Protein AF-A0A9X1VF96-F1 (afdb_monomer_lite)

pLDDT: mean 81.31, std 16.76, range [34.53, 96.31]

Sequence (159 aa):
MKCLFALVLVATLCGGNATWQTRPARHVGVGAYYYDIKLKTQYDHDDEADNTYFVVTRAKSRMTQCSAILRTTSRKGAEQTTGEYAIEGQYLRFKERHFTPRRVVVSGRERVFPDSTVNTFSPDRTGQLHLVESWEYTGGKVERWRWVITKTTARKVPL

Foldseek 3Di:
DDDDDDDPDPPPPDPDDFDWALDWAQWDDAAPFIKGWDWDWDQDPVQQWIWIKTFIDGPPDPDTLDIDTQWIAHPVRDTAKHKIWGHDHQKIKIKMAGPDFDFDQDPNDTDTFARMKIWIWGADPVGRIDTAWMWGHHPNDIWIWGWDDDPVDTDTDTD

Secondary structure (DSSP, 8-state):
--------------------B-S--S-EEETTEEEEEEEEEEEETTTTEEEEEEEEEETT--SEEEEEEEEEEETTS-EEEEEEEEEETTEEEEEEEESS--EEEETTEEEEPPSEEEEEEEE-TTS-EEEEEEEEEETTEEEEEEEEE-SS-EEEEE-

Radius of gyration: 19.51 Å; chains: 1; bounding box: 78×36×36 Å

Structure (mmCIF, N/CA/C/O backbone):
data_AF-A0A9X1VF96-F1
#
_entry.id   AF-A0A9X1VF96-F1
#
loop_
_atom_site.group_PDB
_atom_site.id
_atom_site.type_symbol
_atom_site.label_atom_id
_atom_site.label_alt_id
_atom_site.label_comp_id
_atom_site.label_asym_id
_atom_site.label_entity_id
_atom_site.label_seq_id
_atom_site.pdbx_PDB_ins_code
_atom_site.Cartn_x
_atom_site.Cartn_y
_atom_site.Cartn_z
_atom_site.occupancy
_atom_site.B_iso_or_equiv
_atom_site.auth_seq_id
_atom_site.auth_comp_id
_atom_site.auth_asym_id
_atom_site.auth_atom_id
_atom_site.pdbx_PDB_model_num
ATOM 1 N N . MET A 1 1 ? -55.663 17.619 -3.899 1.00 37.28 1 MET A N 1
ATOM 2 C CA . MET A 1 1 ? -55.304 16.744 -5.036 1.00 37.28 1 MET A CA 1
ATOM 3 C C . MET A 1 1 ? -53.874 16.271 -4.830 1.00 37.28 1 MET A C 1
ATOM 5 O O . MET A 1 1 ? -53.017 17.092 -4.534 1.00 37.28 1 MET A O 1
ATOM 9 N N . LYS A 1 2 ? -53.664 14.951 -4.840 1.00 39.91 2 LYS A N 1
ATOM 10 C CA . LYS A 1 2 ? -52.384 14.267 -4.601 1.00 39.91 2 LYS A CA 1
ATOM 11 C C . LYS A 1 2 ? -51.714 14.007 -5.959 1.00 39.91 2 LYS A C 1
ATOM 13 O O . LYS A 1 2 ? -52.319 13.312 -6.762 1.00 39.91 2 LYS A O 1
ATOM 18 N N . CYS A 1 3 ? -50.496 14.497 -6.176 1.00 38.50 3 CYS A N 1
ATOM 19 C CA . CYS A 1 3 ? -49.593 14.050 -7.249 1.00 38.50 3 CYS A CA 1
ATOM 20 C C . CYS A 1 3 ? -48.199 13.919 -6.620 1.00 38.50 3 CYS A C 1
ATOM 22 O O . CYS A 1 3 ? -47.551 14.920 -6.342 1.00 38.50 3 CYS A O 1
ATOM 24 N N . LEU A 1 4 ? -47.927 12.789 -5.968 1.00 40.94 4 LEU A N 1
ATOM 25 C CA . LEU A 1 4 ? -47.142 11.656 -6.475 1.00 40.94 4 LEU A CA 1
ATOM 26 C C . LEU A 1 4 ? -45.736 12.027 -6.977 1.00 40.94 4 LEU A C 1
ATOM 28 O O . LEU A 1 4 ? -45.547 12.615 -8.035 1.00 40.94 4 LEU A O 1
ATOM 32 N N . PHE A 1 5 ? -44.775 11.599 -6.160 1.00 44.81 5 PHE A N 1
ATOM 33 C CA . PHE A 1 5 ? -43.348 11.493 -6.407 1.00 44.81 5 PHE A CA 1
ATOM 34 C C . PHE A 1 5 ? -43.047 10.605 -7.620 1.00 44.81 5 PHE A C 1
ATOM 36 O O . PHE A 1 5 ? -43.624 9.528 -7.753 1.00 44.81 5 PHE A O 1
ATOM 43 N N . ALA A 1 6 ? -42.045 10.986 -8.407 1.00 36.31 6 ALA A N 1
ATOM 44 C CA . ALA A 1 6 ? -41.275 10.047 -9.216 1.00 36.31 6 ALA A CA 1
ATOM 45 C C . ALA A 1 6 ? -39.807 10.488 -9.212 1.00 36.31 6 ALA A C 1
ATOM 47 O O . ALA A 1 6 ? -39.319 11.162 -10.116 1.00 36.31 6 ALA A O 1
ATOM 48 N N . LEU A 1 7 ? -39.117 10.140 -8.125 1.00 39.38 7 LEU A N 1
ATOM 49 C CA . LEU A 1 7 ? -37.665 10.198 -8.036 1.00 39.38 7 LEU A CA 1
ATOM 50 C C . LEU A 1 7 ? -37.147 8.982 -8.812 1.00 39.38 7 LEU A C 1
ATOM 52 O O . LEU A 1 7 ? -37.314 7.846 -8.371 1.00 39.38 7 LEU A O 1
ATOM 56 N N . VAL A 1 8 ? -36.596 9.210 -10.003 1.00 38.69 8 VAL A N 1
ATOM 57 C CA . VAL A 1 8 ? -35.971 8.150 -10.800 1.00 38.69 8 VAL A CA 1
ATOM 58 C C . VAL A 1 8 ? -34.677 7.749 -10.098 1.00 38.69 8 VAL A C 1
ATOM 60 O O . VAL A 1 8 ? -33.641 8.396 -10.228 1.00 38.69 8 VAL A O 1
ATOM 63 N N . LEU A 1 9 ? -34.770 6.692 -9.296 1.00 38.88 9 LEU A N 1
ATOM 64 C CA . LEU A 1 9 ? -33.639 6.019 -8.682 1.00 38.88 9 LEU A CA 1
ATOM 65 C C . LEU A 1 9 ? -33.011 5.121 -9.755 1.00 38.88 9 LEU A C 1
ATOM 67 O O . LEU A 1 9 ? -33.506 4.031 -10.039 1.00 38.88 9 LEU A O 1
ATOM 71 N N . VAL A 1 10 ? -31.944 5.596 -10.397 1.00 43.81 10 VAL A N 1
ATOM 72 C CA . VAL A 1 10 ? -31.120 4.750 -11.267 1.00 43.81 10 VAL A CA 1
ATOM 73 C C . VAL A 1 10 ? -30.336 3.801 -10.363 1.00 43.81 10 VAL A C 1
ATOM 75 O O . VAL A 1 10 ? -29.301 4.156 -9.807 1.00 43.81 10 VAL A O 1
ATOM 78 N N . ALA A 1 11 ? -30.870 2.596 -10.177 1.00 43.53 11 ALA A N 1
ATOM 79 C CA . ALA A 1 11 ? -30.162 1.488 -9.558 1.00 43.53 11 ALA A CA 1
ATOM 80 C C . ALA A 1 11 ? -29.186 0.893 -10.581 1.00 43.53 11 ALA A C 1
ATOM 82 O O . ALA A 1 11 ? -29.529 -0.005 -11.350 1.00 43.53 11 ALA A O 1
ATOM 83 N N . THR A 1 12 ? -27.956 1.404 -10.609 1.00 40.62 12 THR A N 1
ATOM 84 C CA . THR A 1 12 ? -26.843 0.742 -11.292 1.00 40.62 12 THR A CA 1
ATOM 85 C C . THR A 1 12 ? -26.389 -0.456 -10.461 1.00 40.62 12 THR A C 1
ATOM 87 O O . THR A 1 12 ? -25.600 -0.346 -9.526 1.00 40.62 12 THR A O 1
ATOM 90 N N . LEU A 1 13 ? -26.910 -1.627 -10.828 1.00 46.44 13 LEU A N 1
ATOM 91 C CA . LEU A 1 13 ? -26.326 -2.930 -10.532 1.00 46.44 13 LEU A CA 1
ATOM 92 C C . LEU A 1 13 ? -24.974 -3.044 -11.251 1.00 46.44 13 LEU A C 1
ATOM 94 O O . LEU A 1 13 ? -24.920 -3.422 -12.415 1.00 46.44 13 LEU A O 1
ATOM 98 N N . CYS A 1 14 ? -23.887 -2.736 -10.548 1.00 34.53 14 CYS A N 1
ATOM 99 C CA . CYS A 1 14 ? -22.539 -3.175 -10.902 1.00 34.53 14 CYS A CA 1
ATOM 100 C C . CYS A 1 14 ? -21.847 -3.639 -9.619 1.00 34.53 14 CYS A C 1
ATOM 102 O O . CYS A 1 14 ? -21.933 -2.965 -8.594 1.00 34.53 14 CYS A O 1
ATOM 104 N N . GLY A 1 15 ? -21.220 -4.819 -9.683 1.00 37.19 15 GLY A N 1
ATOM 105 C CA . GLY A 1 15 ? -20.573 -5.503 -8.563 1.00 37.19 15 GLY A CA 1
ATOM 106 C C . GLY A 1 15 ? -19.631 -4.607 -7.763 1.00 37.19 15 GLY A C 1
ATOM 107 O O . GLY A 1 15 ? -19.168 -3.589 -8.270 1.00 37.19 15 GLY A O 1
ATOM 108 N N . GLY A 1 16 ? -19.388 -4.984 -6.504 1.00 47.78 16 GLY A N 1
ATOM 109 C CA . GLY A 1 16 ? -18.611 -4.221 -5.525 1.00 47.78 16 GLY A CA 1
ATOM 110 C C . GLY A 1 16 ? -17.266 -3.738 -6.068 1.00 47.78 16 GLY A C 1
ATOM 111 O O . GLY A 1 16 ? -16.247 -4.403 -5.929 1.00 47.78 16 GLY A O 1
ATOM 112 N N . ASN A 1 17 ? -17.269 -2.564 -6.689 1.00 54.44 17 ASN A N 1
ATOM 113 C CA . ASN A 1 17 ? -16.078 -1.912 -7.185 1.00 54.44 17 ASN A CA 1
ATOM 114 C C . ASN A 1 17 ? -15.571 -1.052 -6.042 1.00 54.44 17 ASN A C 1
ATOM 116 O O . ASN A 1 17 ? -16.105 0.021 -5.770 1.00 54.44 17 ASN A O 1
ATOM 120 N N . ALA A 1 18 ? -14.558 -1.556 -5.346 1.00 65.31 18 ALA A N 1
ATOM 121 C CA . ALA A 1 18 ? -13.794 -0.751 -4.415 1.00 65.31 18 ALA A CA 1
ATOM 122 C C . ALA A 1 18 ? -13.347 0.535 -5.139 1.00 65.31 18 ALA A C 1
ATOM 124 O O . ALA A 1 18 ? -12.627 0.478 -6.140 1.00 65.31 18 ALA A O 1
ATOM 125 N N . THR A 1 19 ? -13.820 1.694 -4.677 1.00 86.38 19 THR A N 1
ATOM 126 C CA . THR A 1 19 ? -13.444 2.983 -5.265 1.00 86.38 19 THR A CA 1
ATOM 127 C C . THR A 1 19 ? -12.022 3.313 -4.833 1.00 86.38 19 THR A C 1
ATOM 129 O O . THR A 1 19 ? -11.792 3.700 -3.685 1.00 86.38 19 THR A O 1
ATOM 132 N N . TRP A 1 20 ? -11.071 3.136 -5.749 1.00 90.69 20 TRP A N 1
ATOM 133 C CA . TRP A 1 20 ? -9.662 3.448 -5.529 1.00 90.69 20 TRP A CA 1
ATOM 134 C C . TRP A 1 20 ? -9.432 4.958 -5.434 1.00 90.69 20 TRP A C 1
ATOM 136 O O . TRP A 1 20 ? -10.028 5.750 -6.163 1.00 90.69 20 TRP A O 1
ATOM 146 N N . GLN A 1 21 ? -8.563 5.352 -4.510 1.00 91.94 21 GLN A N 1
ATOM 147 C CA . GLN A 1 21 ? -8.257 6.734 -4.180 1.00 91.94 21 GLN A CA 1
ATOM 148 C C . GLN A 1 21 ? -6.745 6.956 -4.178 1.00 91.94 21 GLN A C 1
ATOM 150 O O . GLN A 1 21 ? -5.982 6.177 -3.609 1.00 91.94 21 GLN A O 1
ATOM 155 N N . THR A 1 22 ? -6.318 8.069 -4.770 1.00 90.56 22 THR A N 1
ATOM 156 C CA . THR A 1 22 ? -4.915 8.525 -4.804 1.00 90.56 22 THR A CA 1
ATOM 157 C C . THR A 1 22 ? -4.643 9.683 -3.843 1.00 90.56 22 THR A C 1
ATOM 159 O O . THR A 1 22 ? -3.499 10.088 -3.646 1.00 90.56 22 THR A O 1
ATOM 162 N N . ARG A 1 23 ? -5.692 10.255 -3.239 1.00 90.06 23 ARG A N 1
ATOM 163 C CA . ARG A 1 23 ? -5.606 11.428 -2.360 1.00 90.06 23 ARG A CA 1
ATOM 164 C C . ARG A 1 23 ? -5.707 11.023 -0.888 1.00 90.06 23 ARG A C 1
ATOM 166 O O . ARG A 1 23 ? -6.490 10.132 -0.563 1.00 90.06 23 ARG A O 1
ATOM 173 N N . PRO A 1 24 ? -4.972 11.693 0.017 1.00 88.50 24 PRO A N 1
ATOM 174 C CA . PRO A 1 24 ? -5.068 11.413 1.443 1.00 88.50 24 PRO A CA 1
ATOM 175 C C . PRO A 1 24 ? -6.473 11.729 1.958 1.00 88.50 24 PRO A C 1
ATOM 177 O O . PRO A 1 24 ? -7.061 12.749 1.594 1.00 88.50 24 PRO A O 1
ATOM 180 N N . ALA A 1 25 ? -6.977 10.890 2.857 1.00 86.25 25 ALA A N 1
ATOM 181 C CA . ALA A 1 25 ? -8.214 11.136 3.579 1.00 86.25 25 ALA A CA 1
ATOM 182 C C . ALA A 1 25 ? -7.907 11.415 5.047 1.00 86.25 25 ALA A C 1
ATOM 184 O O . ALA A 1 25 ? -7.234 10.642 5.728 1.00 86.25 25 ALA A O 1
ATOM 185 N N . ARG A 1 26 ? -8.439 12.529 5.560 1.00 81.81 26 ARG A N 1
ATOM 186 C CA . ARG A 1 26 ? -8.204 12.929 6.952 1.00 81.81 26 ARG A CA 1
ATOM 187 C C . ARG A 1 26 ? -8.831 11.979 7.962 1.00 81.81 26 ARG A C 1
ATOM 189 O O . ARG A 1 26 ? -8.348 11.961 9.081 1.00 81.81 26 ARG A O 1
ATOM 196 N N . HIS A 1 27 ? -9.878 11.250 7.583 1.00 91.50 27 HIS A N 1
ATOM 197 C CA . HIS A 1 27 ? -10.562 10.316 8.462 1.00 91.50 27 HIS A CA 1
ATOM 198 C C . HIS A 1 27 ? -11.309 9.263 7.646 1.00 91.50 27 HIS A C 1
ATOM 200 O O . HIS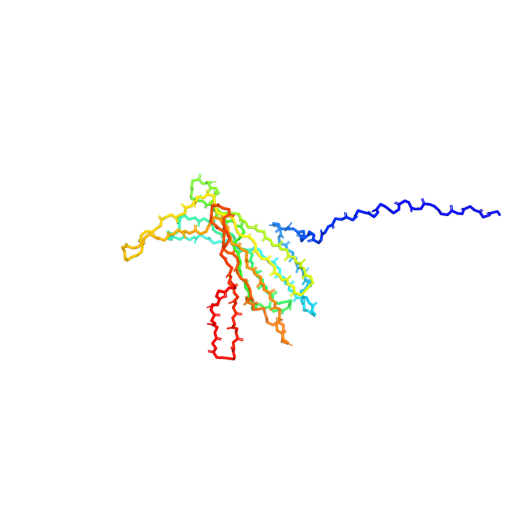 A 1 27 ? -12.080 9.615 6.752 1.00 91.50 27 HIS A O 1
ATOM 206 N N . VAL A 1 28 ? -11.087 7.988 7.947 1.00 92.50 28 VAL A N 1
ATOM 207 C CA . VAL A 1 28 ? -11.710 6.861 7.256 1.00 92.50 28 VAL A CA 1
ATOM 208 C C . VAL A 1 28 ? -12.113 5.763 8.234 1.00 92.50 28 VAL A C 1
ATOM 210 O O . VAL A 1 28 ? -11.384 5.477 9.184 1.00 92.50 28 VAL A O 1
ATOM 213 N N . GLY A 1 29 ? -13.272 5.148 8.004 1.00 94.81 29 GLY A N 1
ATOM 214 C CA . GLY A 1 29 ? -13.738 3.995 8.773 1.00 94.81 29 GLY A CA 1
ATOM 215 C C . GLY A 1 29 ? -13.289 2.688 8.125 1.00 94.81 29 GLY A C 1
ATOM 216 O O . GLY A 1 29 ? -13.509 2.499 6.934 1.00 94.81 29 GLY A O 1
ATOM 217 N N . VAL A 1 30 ? -12.681 1.792 8.900 1.00 94.69 30 VAL A N 1
ATOM 218 C CA . VAL A 1 30 ? -12.338 0.424 8.486 1.00 94.69 30 VAL A CA 1
ATOM 219 C C . VAL A 1 30 ? -12.859 -0.519 9.566 1.00 94.69 30 VAL A C 1
ATOM 221 O O . VAL A 1 30 ? -12.356 -0.547 10.693 1.00 94.69 30 VAL A O 1
ATOM 224 N N . GLY A 1 31 ? -13.918 -1.260 9.246 1.00 92.56 31 GLY A N 1
ATOM 225 C CA . GLY A 1 31 ? -14.670 -2.035 10.231 1.00 92.56 31 GLY A CA 1
ATOM 226 C C . GLY A 1 31 ? -15.247 -1.128 11.323 1.00 92.56 31 GLY A C 1
ATOM 227 O O . GLY A 1 31 ? -15.898 -0.130 11.030 1.00 92.56 31 GLY A O 1
ATOM 228 N N . ALA A 1 32 ? -14.992 -1.465 12.588 1.00 93.56 32 ALA A N 1
ATOM 229 C CA . ALA A 1 32 ? -15.454 -0.691 13.745 1.00 93.56 32 ALA A CA 1
ATOM 230 C C . ALA A 1 32 ? -14.498 0.447 14.167 1.00 93.56 32 ALA A C 1
ATOM 232 O O . ALA A 1 32 ? -14.745 1.116 15.172 1.00 93.56 32 ALA A O 1
ATOM 233 N N . TYR A 1 33 ? -13.390 0.654 13.448 1.00 94.81 33 TYR A N 1
ATOM 234 C CA . TYR A 1 33 ? -12.329 1.579 13.846 1.00 94.81 33 TYR A CA 1
ATOM 235 C C . TYR A 1 33 ? -12.135 2.688 12.823 1.00 94.81 33 TYR A C 1
ATOM 237 O O . TYR A 1 33 ? -12.475 2.552 11.650 1.00 94.81 33 TYR A O 1
ATOM 245 N N . TYR A 1 34 ? -11.535 3.783 13.283 1.00 95.00 34 TYR A N 1
ATOM 246 C CA . TYR A 1 34 ? -11.238 4.936 12.451 1.00 95.00 34 TYR A CA 1
ATOM 247 C C . TYR A 1 34 ? -9.738 5.203 12.363 1.00 95.00 34 TYR A C 1
ATOM 249 O O . TYR A 1 34 ? -9.003 5.084 13.352 1.00 95.00 34 TYR A O 1
ATOM 257 N N . TYR A 1 35 ? -9.309 5.616 11.176 1.00 95.62 35 TYR A N 1
ATOM 258 C CA . TYR A 1 35 ? -7.922 5.881 10.821 1.00 95.62 35 TYR A CA 1
ATOM 259 C C . TYR A 1 35 ? -7.803 7.202 10.069 1.00 95.62 35 TYR A C 1
ATOM 261 O O . TYR A 1 35 ? -8.757 7.661 9.447 1.00 95.62 35 TYR A O 1
ATOM 269 N N . ASP A 1 36 ? -6.609 7.776 10.084 1.00 94.62 36 ASP A N 1
ATOM 270 C CA . ASP A 1 36 ? -6.248 8.925 9.265 1.00 94.62 36 ASP A CA 1
ATOM 271 C C . ASP A 1 36 ? -5.201 8.461 8.244 1.00 94.62 36 ASP A C 1
ATOM 273 O O . ASP A 1 36 ? -4.229 7.793 8.612 1.00 94.62 36 ASP A O 1
ATOM 277 N N . ILE A 1 37 ? -5.382 8.823 6.972 1.00 94.81 37 ILE A N 1
ATOM 278 C CA . ILE A 1 37 ? -4.448 8.516 5.885 1.00 94.81 37 ILE A CA 1
ATOM 279 C C . ILE A 1 37 ? -3.794 9.819 5.439 1.00 94.81 37 ILE A C 1
ATOM 281 O O . ILE A 1 37 ? -4.440 10.719 4.900 1.00 94.81 37 ILE A O 1
ATOM 285 N N . LYS A 1 38 ? -2.487 9.927 5.659 1.00 94.19 38 LYS A N 1
ATOM 286 C CA . LYS A 1 38 ? -1.690 11.113 5.323 1.00 94.19 38 LYS A CA 1
ATOM 287 C C . LYS A 1 38 ? -0.654 10.764 4.269 1.00 94.19 38 LYS A C 1
ATOM 289 O O . LYS A 1 38 ? -0.311 9.599 4.103 1.00 94.19 38 LYS A O 1
ATOM 294 N N . LEU A 1 39 ? -0.148 11.779 3.577 1.00 94.50 39 LEU A N 1
ATOM 295 C CA . LEU A 1 39 ? 0.997 11.606 2.691 1.00 94.50 39 LEU A CA 1
ATOM 296 C C . LEU A 1 39 ? 2.283 11.967 3.423 1.00 94.50 39 LEU A C 1
ATOM 298 O O . LEU A 1 39 ? 2.328 12.964 4.146 1.00 94.50 39 LEU A O 1
ATOM 302 N N . LYS A 1 40 ? 3.328 11.177 3.196 1.00 94.38 40 LYS A N 1
ATOM 303 C CA . LYS A 1 40 ? 4.699 11.504 3.586 1.00 94.38 40 LYS A CA 1
ATOM 304 C C . LYS A 1 40 ? 5.602 11.303 2.378 1.00 94.38 40 LYS A C 1
ATOM 306 O O . LYS A 1 40 ? 5.615 10.210 1.826 1.00 94.38 40 LYS A O 1
ATOM 311 N N . THR A 1 41 ? 6.355 12.330 2.001 1.00 93.56 41 THR A N 1
ATOM 312 C CA . THR A 1 41 ? 7.394 12.221 0.969 1.00 93.56 41 THR A CA 1
ATOM 313 C C . THR A 1 41 ? 8.759 12.200 1.636 1.00 93.56 41 THR A C 1
ATOM 315 O O . THR A 1 41 ? 9.007 12.985 2.552 1.00 93.56 41 THR A O 1
ATOM 318 N N . GLN A 1 42 ? 9.625 11.296 1.199 1.00 93.69 42 GLN A N 1
ATOM 319 C CA . GLN A 1 42 ? 11.023 11.238 1.607 1.00 93.69 42 GLN A CA 1
ATOM 320 C C . GLN A 1 42 ? 11.885 10.849 0.409 1.00 93.69 42 GLN A C 1
ATOM 322 O O . GLN A 1 42 ? 11.470 10.039 -0.419 1.00 93.69 42 GLN A O 1
ATOM 327 N N . TYR A 1 43 ? 13.073 11.436 0.347 1.00 90.00 43 TYR A N 1
ATOM 328 C CA . TYR A 1 43 ? 14.093 11.050 -0.611 1.00 90.00 43 TYR A CA 1
ATOM 329 C C . TYR A 1 43 ? 14.788 9.778 -0.116 1.00 90.00 43 TYR A C 1
ATOM 331 O O . TYR A 1 43 ? 15.229 9.730 1.036 1.00 90.00 43 TYR A O 1
ATOM 339 N N . ASP A 1 44 ? 14.862 8.764 -0.972 1.00 85.94 44 ASP A N 1
ATOM 340 C CA . ASP A 1 44 ? 15.603 7.535 -0.717 1.00 85.94 44 ASP A CA 1
ATOM 341 C C . ASP A 1 44 ? 16.904 7.547 -1.526 1.00 85.94 44 ASP A C 1
ATOM 343 O O . ASP A 1 44 ? 16.898 7.700 -2.752 1.00 85.94 44 ASP A O 1
ATOM 347 N N . HIS A 1 45 ? 18.032 7.441 -0.821 1.00 81.31 45 HIS A N 1
ATOM 348 C CA . HIS A 1 45 ? 19.350 7.461 -1.443 1.00 81.31 45 HIS A CA 1
ATOM 349 C C . HIS A 1 45 ? 19.612 6.199 -2.262 1.00 81.31 45 HIS A C 1
ATOM 351 O O . HIS A 1 45 ? 20.244 6.313 -3.309 1.00 81.31 45 HIS A O 1
ATOM 357 N N . ASP A 1 46 ? 19.101 5.047 -1.826 1.00 78.19 46 ASP A N 1
ATOM 358 C CA . ASP A 1 46 ? 19.387 3.760 -2.463 1.00 78.19 46 ASP A CA 1
ATOM 359 C C . ASP A 1 46 ? 18.623 3.610 -3.786 1.00 78.19 46 ASP A C 1
ATOM 361 O O . ASP A 1 46 ? 19.142 3.054 -4.754 1.00 78.19 46 ASP A O 1
ATOM 365 N N . ASP A 1 47 ? 17.407 4.158 -3.857 1.00 70.56 47 ASP A N 1
ATOM 366 C CA . ASP A 1 47 ? 16.591 4.178 -5.079 1.00 70.56 47 ASP A CA 1
ATOM 367 C C . ASP A 1 47 ? 16.836 5.418 -5.963 1.00 70.56 47 ASP A C 1
ATOM 369 O O . ASP A 1 47 ? 16.293 5.502 -7.068 1.00 70.56 47 ASP A O 1
ATOM 373 N N . GLU A 1 48 ? 17.625 6.390 -5.489 1.00 86.44 48 GLU A N 1
ATOM 374 C CA . GLU A 1 48 ? 17.780 7.720 -6.095 1.00 86.44 48 GLU A CA 1
ATOM 375 C C . GLU A 1 48 ? 16.436 8.348 -6.517 1.00 86.44 48 GLU A C 1
ATOM 377 O O . GLU A 1 48 ? 16.258 8.864 -7.632 1.00 86.44 48 GLU A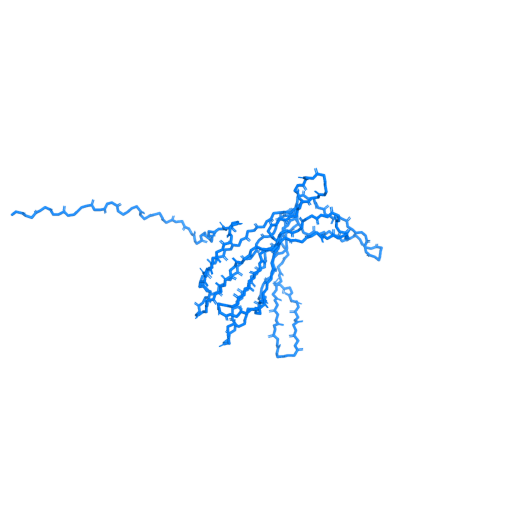 O 1
ATOM 382 N N . ALA A 1 49 ? 15.457 8.286 -5.617 1.00 90.06 49 ALA A N 1
ATOM 383 C CA . ALA A 1 49 ? 14.083 8.645 -5.927 1.00 90.06 49 ALA A CA 1
ATOM 384 C C . ALA A 1 49 ? 13.374 9.319 -4.752 1.00 90.06 49 ALA A C 1
ATOM 386 O O . ALA A 1 49 ? 13.635 9.044 -3.581 1.00 90.06 49 ALA A O 1
ATOM 387 N N . ASP A 1 50 ? 12.423 10.185 -5.087 1.00 92.69 50 ASP A N 1
ATOM 388 C CA . ASP A 1 50 ? 11.453 10.710 -4.140 1.00 92.69 50 ASP A CA 1
ATOM 389 C C . ASP A 1 50 ? 10.295 9.723 -4.010 1.00 92.69 50 ASP A C 1
ATOM 391 O O . ASP A 1 50 ? 9.544 9.475 -4.960 1.00 92.69 50 ASP A O 1
ATOM 395 N N . ASN A 1 51 ? 10.131 9.181 -2.808 1.00 93.06 51 ASN A N 1
ATOM 396 C CA . ASN A 1 51 ? 9.071 8.248 -2.471 1.00 93.06 51 ASN A CA 1
ATOM 397 C C . ASN A 1 51 ? 7.992 8.954 -1.644 1.00 93.06 51 ASN A C 1
ATOM 399 O O . ASN A 1 51 ? 8.230 9.406 -0.522 1.00 93.06 51 ASN A O 1
ATOM 403 N N . THR A 1 52 ? 6.781 9.034 -2.188 1.00 93.88 52 THR A N 1
ATOM 404 C CA . THR A 1 52 ? 5.571 9.450 -1.480 1.00 93.88 52 THR A CA 1
ATOM 405 C C . THR A 1 52 ? 4.800 8.219 -1.018 1.00 93.88 52 THR A C 1
ATOM 407 O O . THR A 1 52 ? 4.411 7.377 -1.824 1.00 93.88 52 THR A O 1
ATOM 410 N N . TYR A 1 53 ? 4.509 8.155 0.276 1.00 94.88 53 TYR A N 1
ATOM 411 C CA . TYR A 1 53 ? 3.783 7.067 0.919 1.00 94.88 53 TYR A CA 1
ATOM 412 C C . TYR A 1 53 ? 2.432 7.539 1.443 1.00 94.88 53 TYR A C 1
ATOM 414 O O . TYR A 1 53 ? 2.319 8.641 1.989 1.00 94.88 53 TYR A O 1
ATOM 422 N N . PHE A 1 54 ? 1.441 6.656 1.383 1.00 95.75 54 PHE A N 1
ATOM 423 C CA . PHE A 1 54 ? 0.334 6.670 2.325 1.00 95.75 54 PHE A CA 1
ATOM 424 C C . PHE A 1 54 ? 0.844 6.222 3.692 1.00 95.75 54 PHE A C 1
ATOM 426 O O . PHE A 1 54 ? 1.421 5.147 3.826 1.00 95.75 54 PHE A O 1
ATOM 433 N N . VAL A 1 55 ? 0.610 7.035 4.717 1.00 95.25 55 VAL A N 1
ATOM 434 C CA . VAL A 1 55 ? 0.888 6.710 6.116 1.00 95.25 55 VAL A CA 1
ATOM 435 C C . VAL A 1 55 ? -0.438 6.643 6.850 1.00 95.25 55 VAL A C 1
ATOM 437 O O . VAL A 1 55 ? -1.163 7.639 6.922 1.00 95.25 55 VAL A O 1
ATOM 440 N N . VAL A 1 56 ? -0.745 5.468 7.393 1.00 95.62 56 VAL A N 1
ATOM 441 C CA . VAL A 1 56 ? -1.990 5.215 8.115 1.00 95.62 56 VAL A CA 1
ATOM 442 C C . VAL A 1 56 ? -1.721 5.274 9.604 1.00 95.62 56 VAL A C 1
ATOM 444 O O . VAL A 1 56 ? -0.918 4.506 10.133 1.00 95.62 56 VAL A O 1
ATOM 447 N N . THR A 1 57 ? -2.426 6.151 10.302 1.00 95.19 57 THR A N 1
ATOM 448 C CA . THR A 1 57 ? -2.419 6.216 11.766 1.00 95.19 57 THR A CA 1
ATOM 449 C C . THR A 1 57 ? -3.812 5.923 12.283 1.00 95.19 57 THR A C 1
ATOM 451 O O . THR A 1 57 ? -4.797 6.325 11.669 1.00 95.19 57 THR A O 1
ATOM 454 N N . ARG A 1 58 ? -3.934 5.261 13.434 1.00 91.38 58 ARG A N 1
ATOM 455 C CA . ARG A 1 58 ? -5.233 5.194 14.115 1.00 91.38 58 ARG A CA 1
ATOM 456 C C . ARG A 1 58 ? -5.676 6.614 14.475 1.00 91.38 58 ARG A C 1
ATOM 458 O O . ARG A 1 58 ? -4.842 7.412 14.903 1.00 91.38 58 ARG A O 1
ATOM 465 N N . ALA A 1 59 ? -6.959 6.930 14.317 1.00 84.19 59 ALA A N 1
ATOM 466 C CA . ALA A 1 59 ? -7.470 8.263 14.620 1.00 84.19 59 ALA A CA 1
ATOM 467 C C . ALA A 1 59 ? -7.102 8.669 16.056 1.00 84.19 59 ALA A C 1
ATOM 469 O O . ALA A 1 59 ? -7.234 7.873 16.989 1.00 84.19 59 ALA A O 1
ATOM 470 N N . LYS A 1 60 ? -6.627 9.910 16.225 1.00 78.94 60 LYS A N 1
ATOM 471 C CA . LYS A 1 60 ? -6.130 10.465 17.504 1.00 78.94 60 LYS A CA 1
ATOM 472 C C . LYS A 1 60 ? -4.872 9.782 18.073 1.00 78.94 60 LYS A C 1
ATOM 474 O O . LYS A 1 60 ? -4.424 10.154 19.152 1.00 78.94 60 LYS A O 1
ATOM 479 N N . SER A 1 61 ? -4.270 8.838 17.353 1.00 84.25 61 SER A N 1
ATOM 480 C CA . SER A 1 61 ? -2.957 8.271 17.664 1.00 84.25 61 SER A CA 1
ATOM 481 C C . SER A 1 61 ? -1.899 8.837 16.720 1.00 84.25 61 SER A C 1
ATOM 483 O O . SER A 1 61 ? -2.170 9.142 15.561 1.00 84.25 61 SER A O 1
ATOM 485 N N . ARG A 1 62 ? -0.664 8.960 17.211 1.00 82.62 62 ARG A N 1
ATOM 486 C CA . ARG A 1 62 ? 0.506 9.280 16.374 1.00 82.62 62 ARG A CA 1
ATOM 487 C C . ARG A 1 62 ? 1.228 8.030 15.869 1.00 82.62 62 ARG A C 1
ATOM 489 O O . ARG A 1 62 ? 2.182 8.149 15.111 1.00 82.62 62 ARG A O 1
ATOM 496 N N . MET A 1 63 ? 0.791 6.844 16.291 1.00 87.56 63 MET A N 1
ATOM 497 C CA . MET A 1 63 ? 1.440 5.586 15.943 1.00 87.56 63 MET A CA 1
ATOM 498 C C . MET A 1 63 ? 1.005 5.117 14.554 1.00 87.56 63 MET A C 1
ATOM 500 O O . MET A 1 63 ? -0.171 4.797 14.333 1.00 87.56 63 MET A O 1
ATOM 504 N N . THR A 1 64 ? 1.971 5.045 13.639 1.00 90.75 64 THR A N 1
ATOM 505 C CA . THR A 1 64 ? 1.797 4.440 12.316 1.00 90.75 64 THR A CA 1
ATOM 506 C C . THR A 1 64 ? 1.372 2.983 12.462 1.00 90.75 64 THR A C 1
ATOM 508 O O . THR A 1 64 ? 1.981 2.224 13.208 1.00 90.75 64 THR A O 1
ATOM 511 N N . GLN A 1 65 ? 0.302 2.611 11.767 1.00 91.56 65 GLN A N 1
ATOM 512 C CA . GLN A 1 65 ? -0.241 1.254 11.725 1.00 91.56 65 GLN A CA 1
ATOM 513 C C . GLN A 1 65 ? 0.304 0.4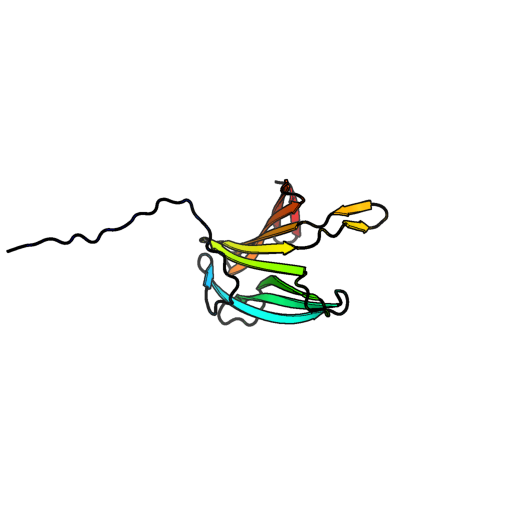90 10.520 1.00 91.56 65 GLN A C 1
ATOM 515 O O . GLN A 1 65 ? 0.704 -0.661 10.634 1.00 91.56 65 GLN A O 1
ATOM 520 N N . CYS A 1 66 ? 0.324 1.148 9.364 1.00 92.56 66 CYS A N 1
ATOM 521 C CA . CYS A 1 66 ? 0.911 0.644 8.132 1.00 92.56 66 CYS A CA 1
ATOM 522 C C . CYS A 1 66 ? 1.231 1.815 7.195 1.00 92.56 66 CYS A C 1
ATOM 524 O O . CYS A 1 66 ? 0.824 2.961 7.429 1.00 92.56 66 CYS A O 1
ATOM 526 N N . SER A 1 67 ? 1.962 1.512 6.131 1.00 92.19 67 SER A N 1
ATOM 527 C CA . SER A 1 67 ? 2.222 2.430 5.032 1.00 92.19 67 SER A CA 1
ATOM 528 C C . SER A 1 67 ? 2.277 1.672 3.716 1.00 92.19 67 SER A C 1
ATOM 530 O O . SER A 1 67 ? 2.611 0.489 3.702 1.00 92.19 67 SER A O 1
ATOM 532 N N . ALA A 1 68 ? 1.988 2.372 2.628 1.00 92.06 68 ALA A N 1
ATOM 533 C CA . ALA A 1 68 ? 2.090 1.857 1.268 1.00 92.06 68 ALA A CA 1
ATOM 534 C C . ALA A 1 68 ? 2.585 2.964 0.341 1.00 92.06 68 ALA A C 1
ATOM 536 O O . ALA A 1 68 ? 2.383 4.148 0.628 1.00 92.06 68 ALA A O 1
ATOM 537 N N . ILE A 1 69 ? 3.235 2.601 -0.757 1.00 92.56 69 ILE A N 1
ATOM 538 C CA . ILE A 1 69 ? 3.733 3.572 -1.730 1.00 92.56 69 ILE A CA 1
ATOM 539 C C . ILE A 1 69 ? 2.539 4.161 -2.488 1.00 92.56 69 ILE A C 1
ATOM 541 O O . ILE A 1 69 ? 1.707 3.437 -3.022 1.00 92.56 69 ILE A O 1
ATOM 545 N N . LEU A 1 70 ? 2.452 5.491 -2.537 1.00 92.94 70 LEU A N 1
ATOM 546 C CA . LEU A 1 70 ? 1.585 6.217 -3.471 1.00 92.94 70 LEU A CA 1
ATOM 547 C C . LEU A 1 70 ? 2.342 6.510 -4.761 1.00 92.94 70 LEU A C 1
ATOM 549 O O . LEU A 1 70 ? 1.791 6.395 -5.849 1.00 92.94 70 LEU A O 1
ATOM 553 N N . ARG A 1 71 ? 3.591 6.960 -4.659 1.00 93.69 71 ARG A N 1
ATOM 554 C CA . ARG A 1 71 ? 4.348 7.353 -5.840 1.00 93.69 71 ARG A CA 1
ATOM 555 C C . ARG A 1 71 ? 5.838 7.262 -5.596 1.00 93.69 71 ARG A C 1
ATOM 557 O O . ARG A 1 71 ? 6.305 7.704 -4.554 1.00 93.69 71 ARG A O 1
ATOM 564 N N . THR A 1 72 ? 6.561 6.788 -6.598 1.00 90.38 72 THR A N 1
ATOM 565 C CA . THR A 1 72 ? 8.019 6.901 -6.670 1.00 90.38 72 THR A CA 1
ATOM 566 C C . THR A 1 72 ? 8.373 7.707 -7.907 1.00 90.38 72 THR A C 1
ATOM 568 O O . THR A 1 72 ? 7.955 7.350 -9.009 1.00 90.38 72 THR A O 1
ATOM 571 N N . THR A 1 73 ? 9.142 8.778 -7.743 1.00 90.69 73 THR A N 1
ATOM 572 C CA . THR A 1 73 ? 9.634 9.609 -8.846 1.00 90.69 73 THR A CA 1
ATOM 573 C C . THR A 1 73 ? 11.157 9.631 -8.805 1.00 90.69 73 THR A C 1
ATOM 575 O O . THR A 1 73 ? 11.748 10.067 -7.824 1.00 90.69 73 THR A O 1
ATOM 578 N N . SER A 1 74 ? 11.804 9.160 -9.870 1.00 89.56 74 SER A N 1
ATOM 579 C CA . SER A 1 74 ? 13.268 9.213 -9.998 1.00 89.56 74 SER A CA 1
ATOM 580 C C . SER A 1 74 ? 13.786 10.654 -9.985 1.00 89.56 74 SER A C 1
ATOM 582 O O . SER A 1 74 ? 13.055 11.580 -10.342 1.00 89.56 74 SER A O 1
ATOM 584 N N . ARG A 1 75 ? 15.085 10.854 -9.723 1.00 85.31 75 ARG A N 1
ATOM 585 C CA . ARG A 1 75 ? 15.729 12.181 -9.843 1.00 85.31 75 ARG A CA 1
ATOM 586 C C . ARG A 1 75 ? 15.514 12.888 -11.185 1.00 85.31 75 ARG A C 1
ATOM 588 O O . ARG A 1 75 ? 15.565 14.112 -11.249 1.00 85.31 75 ARG A O 1
ATOM 595 N N . LYS A 1 76 ? 15.288 12.132 -12.263 1.00 84.56 76 LYS A N 1
ATOM 596 C CA . LYS A 1 76 ? 15.027 12.667 -13.611 1.00 84.56 76 LYS A CA 1
ATOM 597 C C . LYS A 1 76 ? 13.554 13.040 -13.839 1.00 84.56 76 LYS A C 1
ATOM 599 O O . LYS A 1 76 ? 13.189 13.395 -14.953 1.00 84.56 76 LYS A O 1
ATOM 604 N N . GLY A 1 77 ? 12.702 12.920 -12.821 1.00 84.25 77 GLY A N 1
ATOM 605 C CA . GLY A 1 77 ? 11.271 13.215 -12.899 1.00 84.25 77 GLY A CA 1
ATOM 606 C C . GLY A 1 77 ? 10.414 12.082 -13.468 1.00 84.25 77 GLY A C 1
ATOM 607 O O . GLY A 1 77 ? 9.200 12.235 -13.557 1.00 84.25 77 GLY A O 1
ATOM 608 N N . ALA A 1 78 ? 11.003 10.939 -13.837 1.00 86.62 78 ALA A N 1
ATOM 609 C CA . ALA A 1 78 ? 10.235 9.794 -14.323 1.00 86.62 78 ALA A CA 1
ATOM 610 C C . ALA A 1 78 ? 9.533 9.077 -13.162 1.00 86.62 78 ALA A C 1
ATOM 612 O O . ALA A 1 78 ? 10.180 8.725 -12.171 1.00 86.62 78 ALA A O 1
ATOM 613 N N . GLU A 1 79 ? 8.228 8.850 -13.301 1.00 88.06 79 GLU A N 1
ATOM 614 C CA . GLU A 1 79 ? 7.424 8.070 -12.361 1.00 88.06 79 GLU A CA 1
ATOM 615 C C . GLU A 1 79 ? 7.731 6.574 -12.518 1.00 88.06 79 GLU A C 1
ATOM 617 O O . GLU A 1 79 ? 7.688 6.026 -13.616 1.00 88.06 79 GLU A O 1
ATOM 622 N N . GLN A 1 80 ? 8.092 5.924 -11.415 1.00 87.12 80 GLN A N 1
ATOM 623 C CA . GLN A 1 80 ? 8.511 4.520 -11.378 1.00 87.12 80 GLN A CA 1
ATOM 624 C C . GLN A 1 80 ? 7.443 3.614 -10.762 1.00 87.12 80 GLN A C 1
ATOM 626 O O . GLN A 1 80 ? 7.297 2.461 -11.174 1.00 87.12 80 GLN A O 1
ATOM 631 N N . THR A 1 81 ? 6.671 4.153 -9.819 1.00 89.56 81 THR A N 1
ATOM 632 C CA . THR A 1 81 ? 5.591 3.446 -9.127 1.00 89.56 81 THR A CA 1
ATOM 633 C C . THR A 1 81 ? 4.419 4.394 -8.926 1.00 89.56 81 THR A C 1
ATOM 635 O O . THR A 1 81 ? 4.628 5.559 -8.588 1.00 89.56 81 THR A O 1
ATOM 638 N N . THR A 1 82 ? 3.200 3.881 -9.079 1.00 93.19 82 THR A N 1
ATOM 639 C CA . THR A 1 82 ? 1.957 4.531 -8.638 1.00 93.19 82 THR A CA 1
ATOM 640 C C . THR A 1 82 ? 1.216 3.646 -7.664 1.00 93.19 82 THR A C 1
ATOM 642 O O . THR A 1 82 ? 1.301 2.423 -7.729 1.00 93.19 82 THR A O 1
ATOM 645 N N . GLY A 1 83 ? 0.454 4.261 -6.776 1.00 94.06 83 GLY A N 1
ATOM 646 C CA . GLY A 1 83 ? -0.308 3.558 -5.777 1.00 94.06 83 GLY A CA 1
ATOM 647 C C . GLY A 1 83 ? -1.641 4.211 -5.488 1.00 94.06 83 GLY A C 1
ATOM 648 O O . GLY A 1 83 ? -1.862 5.400 -5.708 1.00 94.06 83 GLY A O 1
ATOM 649 N N . GLU A 1 84 ? -2.555 3.392 -5.006 1.00 95.69 84 GLU A N 1
ATOM 650 C CA . GLU A 1 84 ? -3.928 3.753 -4.703 1.00 95.69 84 GLU A CA 1
ATOM 651 C C . GLU A 1 84 ? -4.355 2.981 -3.459 1.00 95.69 84 GLU A C 1
ATOM 653 O O . GLU A 1 84 ? -3.827 1.905 -3.170 1.00 95.69 84 GLU A O 1
ATOM 658 N N . TYR A 1 85 ? -5.344 3.486 -2.731 1.00 95.94 85 TYR A N 1
ATOM 659 C CA . TYR A 1 85 ? -5.991 2.713 -1.678 1.00 95.94 85 TYR A CA 1
ATOM 660 C C . TYR A 1 85 ? -7.496 2.666 -1.870 1.00 95.94 85 TYR A C 1
ATOM 662 O O . TYR A 1 85 ? -8.085 3.543 -2.495 1.00 95.94 85 TYR A O 1
ATOM 670 N N . ALA A 1 86 ? -8.125 1.645 -1.312 1.00 95.62 86 ALA A N 1
ATOM 671 C CA . ALA A 1 86 ? -9.568 1.539 -1.248 1.00 95.62 86 ALA A CA 1
ATOM 672 C C . ALA A 1 86 ? -9.989 0.971 0.103 1.00 95.62 86 ALA A C 1
ATOM 674 O O . ALA A 1 86 ? -9.225 0.282 0.782 1.00 95.62 86 ALA A O 1
ATOM 675 N N . ILE A 1 87 ? -11.224 1.267 0.484 1.00 94.25 87 ILE A N 1
ATOM 676 C CA . ILE A 1 87 ? -11.824 0.783 1.721 1.00 94.25 87 ILE A CA 1
ATOM 677 C C . ILE A 1 87 ? -13.049 -0.029 1.356 1.00 94.25 87 ILE A C 1
ATOM 679 O O . ILE A 1 87 ? -13.909 0.433 0.610 1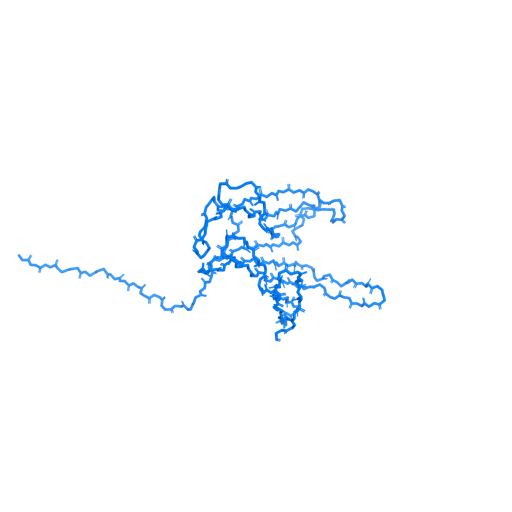.00 94.25 87 ILE A O 1
ATOM 683 N N . GLU A 1 88 ? -13.119 -1.236 1.899 1.00 91.62 88 GLU A N 1
ATOM 684 C CA . GLU A 1 88 ? -14.179 -2.189 1.612 1.00 91.62 88 GLU A CA 1
ATOM 685 C C . GLU A 1 88 ? -14.609 -2.872 2.911 1.00 91.62 88 GLU A C 1
ATOM 687 O O . GLU A 1 88 ? -14.038 -3.874 3.347 1.00 91.62 88 GLU A O 1
ATOM 692 N N . GLY A 1 89 ? -15.600 -2.277 3.577 1.00 90.38 89 GLY A N 1
ATOM 693 C CA . GLY A 1 89 ? -16.103 -2.758 4.861 1.00 90.38 89 GLY A CA 1
ATOM 694 C C . GLY A 1 89 ? -15.013 -2.784 5.934 1.00 90.38 89 GLY A C 1
ATOM 695 O O . GLY A 1 89 ? -14.605 -1.745 6.448 1.00 90.38 89 GLY A O 1
ATOM 696 N N . GLN A 1 90 ? -14.552 -3.986 6.285 1.00 93.75 90 GLN A N 1
ATOM 697 C CA . GLN A 1 90 ? -13.509 -4.205 7.294 1.00 93.75 90 GLN A CA 1
ATOM 698 C C . GLN A 1 90 ? -12.081 -4.194 6.739 1.00 93.75 90 GLN A C 1
ATOM 700 O O . GLN A 1 90 ? -11.138 -4.425 7.491 1.00 93.75 90 GLN A O 1
ATOM 705 N N . TYR A 1 91 ? -11.916 -3.931 5.443 1.00 95.06 91 TYR A N 1
ATOM 706 C CA . TYR A 1 91 ? -10.627 -4.023 4.777 1.00 95.06 91 TYR A CA 1
ATOM 707 C C . TYR A 1 91 ? -10.143 -2.670 4.271 1.00 95.06 91 TYR A C 1
ATOM 709 O O . TYR A 1 91 ? -10.884 -1.924 3.629 1.00 95.06 91 TYR A O 1
ATOM 717 N N . LEU A 1 92 ? -8.866 -2.394 4.519 1.00 96.00 92 LEU A N 1
ATOM 718 C CA . LEU A 1 92 ? -8.105 -1.341 3.863 1.00 96.00 92 LEU A CA 1
ATOM 719 C C . LEU A 1 92 ? -7.167 -2.002 2.858 1.00 96.00 92 LEU A C 1
ATOM 721 O O . LEU A 1 92 ? -6.310 -2.794 3.243 1.00 96.00 92 LEU A O 1
ATOM 725 N N . ARG A 1 93 ? -7.331 -1.690 1.577 1.00 95.81 93 ARG A N 1
ATOM 726 C CA . ARG A 1 93 ? -6.513 -2.252 0.504 1.00 95.81 93 ARG A CA 1
ATOM 727 C C . ARG A 1 93 ? -5.594 -1.185 -0.055 1.00 95.81 93 ARG A C 1
ATOM 729 O O . ARG A 1 93 ? -6.052 -0.083 -0.334 1.00 95.81 93 ARG A O 1
ATOM 736 N N . PHE A 1 94 ? -4.339 -1.537 -0.277 1.00 96.31 94 PHE A N 1
ATOM 737 C CA . PHE A 1 94 ? -3.386 -0.745 -1.044 1.00 96.31 94 PHE A CA 1
ATOM 738 C C . PHE A 1 94 ? -3.047 -1.485 -2.319 1.00 96.31 94 PHE A C 1
ATOM 740 O O . PHE A 1 94 ? -2.793 -2.684 -2.277 1.00 96.31 94 PHE A O 1
ATOM 747 N N . LYS A 1 95 ? -3.042 -0.774 -3.438 1.00 94.94 95 LYS A N 1
ATOM 748 C CA . LYS A 1 95 ? -2.595 -1.270 -4.729 1.00 94.94 95 LYS A CA 1
ATOM 749 C C . LYS A 1 95 ? -1.400 -0.449 -5.160 1.00 94.94 95 LYS A C 1
ATOM 751 O O . LYS A 1 95 ? -1.515 0.764 -5.249 1.00 94.94 95 LYS A O 1
ATOM 756 N N . GLU A 1 96 ? -0.304 -1.112 -5.474 1.00 93.75 96 GLU A N 1
ATOM 757 C CA . GLU A 1 96 ? 0.915 -0.524 -6.020 1.00 93.75 96 GLU A CA 1
ATOM 758 C C . GLU A 1 96 ? 1.121 -1.082 -7.430 1.00 93.75 96 GLU A C 1
ATOM 760 O O . GLU A 1 96 ? 0.872 -2.262 -7.672 1.00 93.75 96 GLU A O 1
ATOM 765 N N . ARG A 1 97 ? 1.521 -0.238 -8.380 1.00 90.31 97 ARG A N 1
ATOM 766 C CA . ARG A 1 97 ? 1.834 -0.592 -9.768 1.00 90.31 97 ARG A CA 1
ATOM 767 C C . ARG A 1 97 ? 3.226 -0.078 -10.106 1.00 90.31 97 ARG A C 1
ATOM 769 O O . ARG A 1 97 ? 3.487 1.115 -9.960 1.00 90.31 97 ARG A O 1
ATOM 776 N N . HIS A 1 98 ? 4.081 -0.955 -10.603 1.00 87.69 98 HIS A N 1
ATOM 777 C CA . HIS A 1 98 ? 5.450 -0.659 -11.000 1.00 87.69 98 HIS A CA 1
ATOM 778 C C . HIS A 1 98 ? 5.536 -0.575 -12.526 1.00 87.69 98 HIS A C 1
ATOM 780 O O . HIS A 1 98 ? 5.118 -1.490 -13.233 1.00 87.69 98 HIS A O 1
ATOM 786 N N . PHE A 1 99 ? 6.081 0.525 -13.049 1.00 74.69 99 PHE A N 1
ATOM 787 C CA . PHE A 1 99 ? 6.155 0.754 -14.498 1.00 74.69 99 PHE A CA 1
ATOM 788 C C . PHE A 1 99 ? 7.246 -0.069 -15.186 1.00 74.69 99 PHE A C 1
ATOM 790 O O . PHE A 1 99 ? 7.132 -0.377 -16.372 1.00 74.69 99 PHE A O 1
ATOM 797 N N . THR A 1 100 ? 8.285 -0.453 -14.446 1.00 67.75 100 THR A N 1
ATOM 798 C CA . THR A 1 100 ? 9.396 -1.243 -14.977 1.00 67.75 100 THR A CA 1
ATOM 799 C C . THR A 1 100 ? 9.480 -2.567 -14.224 1.00 67.75 100 THR A C 1
ATOM 801 O O . THR A 1 100 ? 9.755 -2.550 -13.021 1.00 67.75 100 THR A O 1
ATOM 804 N N . PRO A 1 101 ? 9.307 -3.721 -14.895 1.00 61.72 101 PRO A N 1
ATOM 805 C CA . PRO A 1 101 ? 9.587 -5.016 -14.291 1.00 61.72 101 PRO A CA 1
ATOM 806 C C . PRO A 1 101 ? 11.062 -5.072 -13.878 1.00 61.72 101 PRO A C 1
ATOM 808 O O . PRO A 1 101 ? 11.954 -5.075 -14.730 1.00 61.72 101 PRO A O 1
ATOM 811 N N . ARG A 1 102 ? 11.347 -5.097 -12.572 1.00 65.88 102 ARG A N 1
ATOM 812 C CA . ARG A 1 102 ? 12.716 -5.304 -12.083 1.00 65.88 102 ARG A CA 1
ATOM 813 C C . ARG A 1 102 ? 13.004 -6.807 -12.131 1.00 65.88 102 ARG A C 1
ATOM 815 O O . ARG A 1 102 ? 12.442 -7.581 -11.365 1.00 65.88 102 ARG A O 1
ATOM 822 N N . ARG A 1 103 ? 13.871 -7.233 -13.048 1.00 69.38 103 ARG A N 1
ATOM 823 C CA . ARG A 1 103 ? 14.534 -8.544 -12.985 1.00 69.38 103 ARG A CA 1
ATOM 824 C C . ARG A 1 103 ? 15.848 -8.337 -12.256 1.00 69.38 103 ARG A C 1
ATOM 826 O O . ARG A 1 103 ? 16.701 -7.596 -12.734 1.00 69.38 103 ARG A O 1
ATOM 833 N N . VAL A 1 104 ? 15.988 -8.936 -11.083 1.00 69.69 104 VAL A N 1
ATOM 834 C CA . VAL A 1 104 ? 17.183 -8.777 -10.251 1.00 69.69 104 VAL A CA 1
ATOM 835 C C . VAL A 1 104 ? 17.771 -10.149 -9.994 1.00 69.69 104 VAL A C 1
ATOM 837 O O . VAL A 1 104 ? 17.059 -11.069 -9.603 1.00 69.69 104 VAL A O 1
ATOM 840 N N . VAL A 1 105 ? 19.073 -10.298 -10.206 1.00 72.88 105 VAL A N 1
ATOM 841 C CA . VAL A 1 105 ? 19.776 -11.538 -9.877 1.00 72.88 105 VAL A CA 1
ATOM 842 C C . VAL A 1 105 ? 20.195 -11.470 -8.413 1.00 72.88 105 VAL A C 1
ATOM 844 O O . VAL A 1 105 ? 21.052 -10.672 -8.046 1.00 72.88 105 VAL A O 1
ATOM 847 N N . VAL A 1 106 ? 19.592 -12.307 -7.570 1.00 69.69 106 VAL A N 1
ATOM 848 C CA . VAL A 1 106 ? 19.938 -12.430 -6.149 1.00 69.69 106 VAL A CA 1
ATOM 849 C C . VAL A 1 106 ? 20.528 -13.816 -5.929 1.00 69.69 106 VAL A C 1
ATOM 851 O O . VAL A 1 106 ? 19.873 -14.823 -6.193 1.00 69.69 106 VAL A O 1
ATOM 854 N N . SER A 1 107 ? 21.785 -13.876 -5.481 1.00 76.69 107 SER A N 1
ATOM 855 C CA . SER A 1 107 ? 22.497 -15.140 -5.219 1.00 76.69 107 SER A CA 1
ATOM 856 C C . SER A 1 107 ? 22.482 -16.110 -6.414 1.00 76.69 107 SER A C 1
ATOM 858 O O . SER A 1 107 ? 22.265 -17.310 -6.253 1.00 76.69 107 SER A O 1
ATOM 860 N N . GLY A 1 108 ? 22.663 -15.582 -7.630 1.00 76.56 108 GLY A N 1
ATOM 861 C CA . GLY A 1 108 ? 22.683 -16.371 -8.869 1.00 76.56 108 GLY A CA 1
ATOM 862 C C . GLY A 1 108 ? 21.309 -16.835 -9.368 1.00 76.56 108 GLY A C 1
ATOM 863 O O . GLY A 1 108 ? 21.245 -17.572 -10.348 1.00 76.56 108 GLY A O 1
ATOM 864 N N . ARG A 1 109 ? 20.209 -16.413 -8.729 1.00 73.38 109 ARG A N 1
ATOM 865 C CA . ARG A 1 109 ? 18.839 -16.698 -9.176 1.00 73.38 109 ARG A CA 1
ATOM 866 C C . ARG A 1 109 ? 18.162 -15.422 -9.650 1.00 73.38 109 ARG A C 1
ATOM 868 O O . ARG A 1 109 ? 18.197 -14.405 -8.961 1.00 73.38 109 ARG A O 1
ATOM 875 N N . GLU A 1 110 ? 17.533 -15.485 -10.818 1.00 77.12 110 GLU A N 1
ATOM 876 C CA . GLU A 1 110 ? 16.702 -14.392 -11.313 1.00 77.12 110 GLU A CA 1
ATOM 877 C C . GLU A 1 110 ? 15.433 -14.297 -10.461 1.00 77.12 110 GLU A C 1
ATOM 879 O O . GLU A 1 110 ? 14.660 -15.249 -10.348 1.00 77.12 110 GLU A O 1
ATOM 884 N N . ARG A 1 111 ? 15.229 -13.139 -9.840 1.00 73.88 111 ARG A N 1
ATOM 885 C CA . ARG A 1 111 ? 14.000 -12.775 -9.152 1.00 73.88 111 ARG A CA 1
ATOM 886 C C . ARG A 1 111 ? 13.281 -11.731 -9.988 1.00 73.88 111 ARG A C 1
ATOM 888 O O . ARG A 1 111 ? 13.823 -10.660 -10.259 1.00 73.88 111 ARG A O 1
ATOM 895 N N . VAL A 1 112 ? 12.054 -12.047 -10.374 1.00 76.88 112 VAL A N 1
ATOM 896 C CA . VAL A 1 112 ? 11.158 -11.093 -11.023 1.00 76.88 112 VAL A CA 1
ATOM 897 C C . VAL A 1 112 ? 10.382 -10.374 -9.927 1.00 76.88 112 VAL A C 1
ATOM 899 O O . VAL A 1 112 ? 9.749 -11.016 -9.091 1.00 76.88 112 VAL A O 1
ATOM 902 N N . PHE A 1 113 ? 10.487 -9.051 -9.886 1.00 77.62 113 PHE A N 1
ATOM 903 C CA . PHE A 1 113 ? 9.642 -8.229 -9.031 1.00 77.62 113 PHE A CA 1
ATOM 904 C C . PHE A 1 113 ? 8.261 -8.085 -9.673 1.00 77.62 113 PHE A C 1
ATOM 906 O O . PHE A 1 113 ? 8.185 -7.941 -10.900 1.00 77.62 113 PHE A O 1
ATOM 913 N N . PRO A 1 114 ? 7.188 -8.113 -8.867 1.00 85.25 114 PRO A N 1
ATOM 914 C CA . PRO A 1 114 ? 5.840 -7.998 -9.390 1.00 85.25 114 PRO A CA 1
ATOM 915 C C . PRO A 1 114 ? 5.628 -6.663 -10.115 1.00 85.25 114 PRO A C 1
ATOM 917 O O . PRO A 1 114 ? 6.175 -5.634 -9.722 1.00 85.25 114 PRO A O 1
ATOM 920 N N . ASP A 1 115 ? 4.819 -6.682 -11.174 1.00 87.62 115 ASP A N 1
ATOM 921 C CA . ASP A 1 115 ? 4.350 -5.483 -11.877 1.00 87.62 115 ASP A CA 1
ATOM 922 C C . ASP A 1 115 ? 3.316 -4.709 -11.048 1.00 87.62 115 ASP A C 1
ATOM 924 O O . ASP A 1 115 ? 3.149 -3.501 -11.207 1.00 87.62 115 ASP A O 1
ATOM 928 N N . SER A 1 116 ? 2.640 -5.386 -10.123 1.00 88.50 116 SER A N 1
ATOM 929 C CA . SER A 1 116 ? 1.747 -4.765 -9.162 1.00 88.50 116 SER A CA 1
ATOM 930 C C . SER A 1 116 ? 1.548 -5.629 -7.927 1.00 88.50 116 SER A C 1
ATOM 932 O O . SER A 1 116 ? 1.591 -6.856 -7.986 1.00 88.50 116 SER A O 1
ATOM 934 N N . THR A 1 117 ? 1.301 -4.973 -6.799 1.00 91.69 117 THR A N 1
ATOM 935 C CA . THR A 1 117 ? 1.018 -5.629 -5.522 1.00 91.69 117 THR A CA 1
ATOM 936 C C . THR A 1 117 ? -0.282 -5.083 -4.955 1.00 91.69 117 THR A C 1
ATOM 938 O O . THR A 1 117 ? -0.499 -3.873 -4.960 1.00 91.69 117 THR A O 1
ATOM 941 N N . VAL A 1 118 ? -1.157 -5.952 -4.452 1.00 93.44 118 VAL A N 1
ATOM 942 C CA . VAL A 1 118 ? -2.330 -5.562 -3.665 1.00 93.44 118 VAL A CA 1
ATOM 943 C C . VAL A 1 118 ? -2.182 -6.110 -2.256 1.00 93.44 118 VAL A C 1
ATOM 945 O O . VAL A 1 118 ? -2.201 -7.319 -2.058 1.00 93.44 118 VAL A O 1
ATOM 948 N N . ASN A 1 119 ? -2.058 -5.221 -1.277 1.00 94.75 119 ASN A N 1
ATOM 949 C CA . ASN A 1 119 ? -1.967 -5.565 0.137 1.00 94.75 119 ASN A CA 1
ATOM 950 C C . ASN A 1 119 ? -3.282 -5.235 0.841 1.00 94.75 119 ASN A C 1
ATOM 952 O O . ASN A 1 119 ? -3.733 -4.090 0.816 1.00 94.75 119 ASN A O 1
ATOM 956 N N . THR A 1 120 ? -3.875 -6.226 1.501 1.00 94.94 120 THR A N 1
ATOM 957 C CA . THR A 1 120 ? -5.137 -6.090 2.233 1.00 94.94 120 THR A CA 1
ATOM 958 C C . THR A 1 120 ? -4.872 -6.133 3.731 1.00 94.94 120 THR A C 1
ATOM 960 O O . THR A 1 120 ? -4.327 -7.107 4.253 1.00 94.94 120 THR A O 1
ATOM 963 N N . PHE A 1 121 ? -5.311 -5.096 4.435 1.00 95.38 121 PHE A N 1
ATOM 964 C CA . PHE A 1 121 ? -5.206 -4.958 5.880 1.00 95.38 121 PHE A CA 1
ATOM 965 C C . PHE A 1 121 ? -6.581 -5.045 6.536 1.00 95.38 121 PHE A C 1
ATOM 967 O O . PHE A 1 121 ? -7.562 -4.529 6.004 1.00 95.38 121 PHE A O 1
ATOM 974 N N . SER A 1 122 ? -6.640 -5.657 7.717 1.00 94.88 122 SER A N 1
ATOM 975 C CA . SER A 1 122 ? -7.840 -5.718 8.557 1.00 94.88 122 SER A CA 1
ATOM 976 C C . SER A 1 122 ? -7.483 -5.356 9.997 1.00 94.88 122 SER A C 1
ATOM 978 O O . SER A 1 122 ? -6.414 -5.757 10.468 1.00 94.88 122 SER A O 1
ATOM 980 N N . PRO A 1 123 ? -8.348 -4.630 10.722 1.00 94.62 123 PRO A N 1
ATOM 981 C CA . PRO A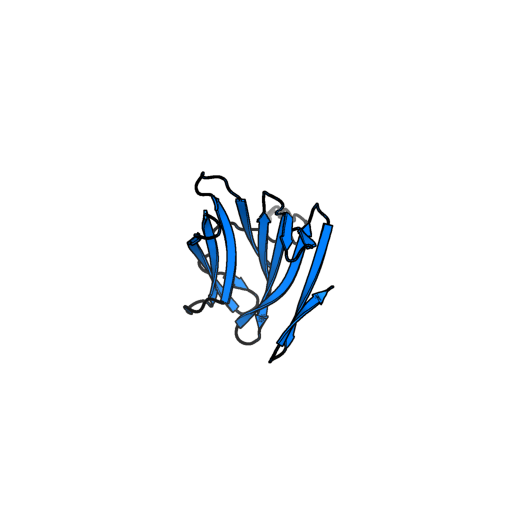 1 123 ? -8.140 -4.384 12.136 1.00 94.62 123 PRO A CA 1
ATOM 982 C C . PRO A 1 123 ? -8.381 -5.649 12.962 1.00 94.62 123 PRO A C 1
ATOM 984 O O . PRO A 1 123 ? -9.277 -6.440 12.660 1.00 94.62 123 PRO A O 1
ATOM 987 N N . ASP A 1 124 ? -7.611 -5.821 14.032 1.00 92.50 124 ASP A N 1
ATOM 988 C CA . ASP A 1 124 ? -7.934 -6.766 15.099 1.00 92.50 124 ASP A CA 1
ATOM 989 C C . ASP A 1 124 ? -8.933 -6.172 16.113 1.00 92.50 124 ASP A C 1
ATOM 991 O O . ASP A 1 124 ? -9.432 -5.057 15.961 1.00 92.50 124 ASP A O 1
ATOM 995 N N . ARG A 1 125 ? -9.199 -6.911 17.199 1.00 91.50 125 ARG A N 1
ATOM 996 C CA . ARG A 1 125 ? -10.112 -6.493 18.282 1.00 91.50 125 ARG A CA 1
ATOM 997 C C . ARG A 1 125 ? -9.660 -5.243 19.046 1.00 91.50 125 ARG A C 1
ATOM 999 O O . ARG A 1 125 ? -10.442 -4.676 19.806 1.00 91.50 125 ARG A O 1
ATOM 1006 N N . THR A 1 126 ? -8.411 -4.821 18.893 1.00 91.12 126 THR A N 1
ATOM 1007 C CA . THR A 1 126 ? -7.877 -3.601 19.509 1.00 91.12 126 THR A CA 1
ATOM 1008 C C . THR A 1 126 ? -7.861 -2.424 18.538 1.00 91.12 126 THR A C 1
ATOM 1010 O O . THR A 1 126 ? -7.642 -1.288 18.968 1.00 91.12 126 THR A O 1
ATOM 1013 N N . GLY A 1 127 ? -8.139 -2.664 17.253 1.00 90.19 127 GLY A N 1
ATOM 1014 C CA . GLY A 1 127 ? -8.036 -1.681 16.182 1.00 90.19 127 GLY A CA 1
ATOM 1015 C C . GLY A 1 127 ? -6.628 -1.548 15.605 1.00 90.19 127 GLY A C 1
ATOM 1016 O O . GLY A 1 127 ? -6.345 -0.548 14.942 1.00 90.19 127 GLY A O 1
ATOM 1017 N N . GLN A 1 128 ? -5.735 -2.507 15.856 1.00 92.56 128 GLN A N 1
ATOM 1018 C CA . GLN A 1 128 ? -4.439 -2.563 15.187 1.00 92.56 128 GLN A CA 1
ATOM 1019 C C . GLN A 1 128 ? -4.618 -3.177 13.797 1.00 92.56 128 GLN A C 1
ATOM 1021 O O . GLN A 1 128 ? -5.240 -4.231 13.671 1.00 92.56 128 GLN A O 1
ATOM 1026 N N . LEU A 1 129 ? -4.105 -2.515 12.756 1.00 93.00 129 LEU A N 1
ATOM 1027 C CA . LEU A 1 129 ? -4.168 -3.049 11.393 1.00 93.00 129 LEU A CA 1
ATOM 1028 C C . LEU A 1 129 ? -3.109 -4.126 11.192 1.00 93.00 129 LEU A C 1
ATOM 1030 O O . LEU A 1 129 ? -1.934 -3.918 11.489 1.00 93.00 129 LEU A O 1
ATOM 1034 N N . HIS A 1 130 ? -3.534 -5.238 10.608 1.00 93.31 130 HIS A N 1
ATOM 1035 C CA . HIS A 1 130 ? -2.677 -6.362 10.265 1.00 93.31 130 HIS A CA 1
ATOM 1036 C C . HIS A 1 130 ? -2.818 -6.692 8.786 1.00 93.31 130 HIS A C 1
ATOM 1038 O O . HIS A 1 130 ? -3.933 -6.701 8.261 1.00 93.31 130 HIS A O 1
ATOM 1044 N N . LEU A 1 131 ? -1.699 -6.977 8.119 1.00 92.94 131 LEU A N 1
ATOM 1045 C CA . LEU A 1 131 ? -1.706 -7.496 6.753 1.00 92.94 131 LEU A CA 1
ATOM 1046 C C . LEU A 1 131 ? -2.314 -8.902 6.779 1.00 92.94 131 LEU A C 1
ATOM 1048 O O . LEU A 1 131 ? -1.772 -9.793 7.428 1.00 92.94 131 LEU A O 1
ATOM 1052 N N . VAL A 1 132 ? -3.438 -9.100 6.095 1.00 92.62 132 VAL A N 1
ATOM 1053 C CA . VAL A 1 132 ? -4.134 -10.396 6.055 1.00 92.62 132 VAL A CA 1
ATOM 1054 C C . VAL A 1 132 ? -3.937 -11.114 4.728 1.00 92.62 132 VAL A C 1
ATOM 1056 O O . VAL A 1 132 ? -3.944 -12.342 4.689 1.00 92.62 132 VAL A O 1
ATOM 1059 N N . GLU A 1 133 ? -3.701 -10.376 3.649 1.00 92.12 133 GLU A N 1
ATOM 1060 C CA . GLU A 1 133 ? -3.567 -10.927 2.304 1.00 92.12 133 GLU A CA 1
ATOM 1061 C C . GLU A 1 133 ? -2.660 -10.037 1.451 1.00 92.12 133 GLU A C 1
ATOM 1063 O O . GLU A 1 133 ? -2.643 -8.816 1.616 1.00 92.12 133 GLU A O 1
ATOM 1068 N N . SER A 1 134 ? -1.898 -10.664 0.556 1.00 92.31 134 SER A N 1
ATOM 1069 C CA . SER A 1 134 ? -1.062 -9.982 -0.426 1.00 92.31 134 SER A CA 1
ATOM 1070 C C . SER A 1 134 ? -1.142 -10.705 -1.768 1.00 92.31 134 SER A C 1
ATOM 1072 O O . SER A 1 134 ? -0.936 -11.923 -1.843 1.00 92.31 134 SER A O 1
ATOM 1074 N N . TRP A 1 135 ? -1.483 -9.965 -2.819 1.00 91.38 135 TRP A N 1
ATOM 1075 C CA . TRP A 1 135 ? -1.521 -10.446 -4.197 1.00 91.38 135 TRP A CA 1
ATOM 1076 C C . TRP A 1 135 ? -0.403 -9.782 -4.979 1.00 91.38 135 TRP A C 1
ATOM 1078 O O . TRP A 1 135 ? -0.372 -8.560 -5.093 1.00 91.38 135 TRP A O 1
ATOM 1088 N N . GLU A 1 136 ? 0.487 -10.591 -5.529 1.00 90.44 136 GLU A N 1
ATOM 1089 C CA . GLU A 1 136 ? 1.594 -10.141 -6.363 1.00 90.44 136 GLU A CA 1
ATOM 1090 C C . GLU A 1 136 ? 1.269 -10.526 -7.810 1.00 90.44 136 GLU A C 1
ATOM 1092 O O . GLU A 1 136 ? 0.924 -11.673 -8.099 1.00 90.44 136 GLU A O 1
ATOM 1097 N N . TYR A 1 137 ? 1.331 -9.566 -8.724 1.00 87.00 137 TYR A N 1
ATOM 1098 C CA . TYR A 1 137 ? 1.047 -9.774 -10.139 1.00 87.00 137 TYR A CA 1
ATOM 1099 C C . TYR A 1 137 ? 2.337 -9.675 -10.943 1.00 87.00 137 TYR A C 1
ATOM 1101 O O . TYR A 1 137 ? 3.190 -8.843 -10.660 1.00 87.00 137 TYR A O 1
ATOM 1109 N N . THR A 1 138 ? 2.524 -10.551 -11.925 1.00 86.25 138 THR A N 1
ATOM 1110 C CA . THR A 1 138 ? 3.675 -10.519 -12.836 1.00 86.25 138 THR A CA 1
ATOM 1111 C C . THR A 1 138 ? 3.232 -10.930 -14.233 1.00 86.25 138 THR A C 1
ATOM 1113 O O . THR A 1 138 ? 2.819 -12.071 -14.451 1.00 86.25 138 THR A O 1
ATOM 1116 N N . GLY A 1 139 ? 3.307 -10.013 -15.199 1.00 78.50 139 GLY A N 1
ATOM 1117 C CA . GLY A 1 139 ? 2.903 -10.284 -16.580 1.00 78.50 139 GLY A CA 1
ATOM 1118 C C . GLY A 1 139 ? 1.432 -10.699 -16.681 1.00 78.50 139 GLY A C 1
ATOM 1119 O O . GLY A 1 139 ? 1.093 -11.590 -17.457 1.00 78.50 139 GLY A O 1
ATOM 1120 N N . GLY A 1 140 ? 0.575 -10.125 -15.830 1.00 72.00 140 GLY A N 1
ATOM 1121 C CA . GLY A 1 140 ? -0.849 -10.468 -15.738 1.00 72.00 140 GLY A CA 1
ATOM 1122 C C . GLY A 1 140 ? -1.173 -11.791 -15.028 1.00 72.00 140 GLY A C 1
ATOM 1123 O O . GLY A 1 140 ? -2.350 -12.109 -14.859 1.00 72.00 140 GLY A O 1
ATOM 1124 N N . LYS A 1 141 ? -0.172 -12.561 -14.579 1.00 80.12 141 LYS A N 1
ATOM 1125 C CA . LYS A 1 141 ? -0.371 -13.739 -13.716 1.00 80.12 141 LYS A CA 1
ATOM 1126 C C . LYS A 1 141 ? -0.372 -13.316 -12.252 1.00 80.12 141 LYS A C 1
ATOM 1128 O O . LYS A 1 141 ? 0.365 -12.406 -11.895 1.00 80.12 141 LYS A O 1
ATOM 1133 N N . VAL A 1 142 ? -1.177 -13.976 -11.420 1.00 81.12 142 VAL A N 1
ATOM 1134 C CA . VAL A 1 142 ? -1.300 -13.659 -9.989 1.00 81.12 142 VAL A CA 1
ATOM 1135 C C . VAL A 1 142 ? -0.702 -14.767 -9.129 1.00 81.12 142 VAL A C 1
ATOM 1137 O O . VAL A 1 142 ? -1.064 -15.933 -9.274 1.00 81.12 142 VAL A O 1
ATOM 1140 N N . GLU A 1 143 ? 0.159 -14.384 -8.196 1.00 80.38 143 GLU A N 1
ATOM 1141 C CA . GLU A 1 143 ? 0.583 -15.206 -7.069 1.00 80.38 143 GLU A CA 1
ATOM 1142 C C . GLU A 1 143 ? -0.103 -14.686 -5.805 1.00 80.38 143 GLU A C 1
ATOM 1144 O O . GLU A 1 143 ? -0.044 -13.495 -5.482 1.00 80.38 143 GLU A O 1
ATOM 1149 N N . ARG A 1 144 ? -0.811 -15.574 -5.101 1.00 79.38 144 ARG A N 1
ATOM 1150 C CA . ARG A 1 144 ? -1.644 -15.199 -3.956 1.00 79.38 144 ARG A CA 1
ATOM 1151 C C . ARG A 1 144 ? -1.086 -15.772 -2.672 1.00 79.38 144 ARG A C 1
ATOM 1153 O O . ARG A 1 144 ? -0.740 -16.950 -2.594 1.00 79.38 144 ARG A O 1
ATOM 1160 N N . TRP A 1 145 ? -1.077 -14.934 -1.646 1.00 80.19 145 TRP A N 1
ATOM 1161 C CA . TRP A 1 145 ? -0.560 -15.299 -0.344 1.00 80.19 145 TRP A CA 1
ATOM 1162 C C . TRP A 1 145 ? -1.465 -14.768 0.753 1.00 80.19 145 TRP A C 1
ATOM 1164 O O . TRP A 1 145 ? -1.936 -13.629 0.711 1.00 80.19 145 TRP A O 1
ATOM 1174 N N . ARG A 1 146 ? -1.639 -15.580 1.790 1.00 77.12 146 ARG A N 1
ATOM 1175 C CA . ARG A 1 146 ? -2.256 -15.166 3.042 1.00 77.12 146 ARG A CA 1
ATOM 1176 C C . ARG A 1 146 ? -1.198 -15.082 4.122 1.00 77.12 146 ARG A C 1
ATOM 1178 O O . ARG A 1 146 ? -0.322 -15.941 4.233 1.00 77.12 146 ARG A O 1
ATOM 1185 N N . TRP A 1 147 ? -1.323 -14.065 4.959 1.00 74.81 147 TRP A N 1
ATOM 1186 C CA . TRP A 1 147 ? -0.532 -13.971 6.172 1.00 74.81 147 TRP A CA 1
ATOM 1187 C C . TRP A 1 147 ? -1.303 -14.604 7.323 1.00 74.81 147 TRP A C 1
ATOM 1189 O O . TRP A 1 147 ? -2.423 -14.211 7.655 1.00 74.81 147 TRP A O 1
ATOM 1199 N N . VAL A 1 148 ? -0.703 -15.631 7.917 1.00 72.88 148 VAL A N 1
ATOM 1200 C CA . VAL A 1 148 ? -1.192 -16.232 9.154 1.00 72.88 148 VAL A CA 1
ATOM 1201 C C . VAL A 1 148 ? -0.426 -15.582 10.291 1.00 72.88 148 VAL A C 1
ATOM 1203 O O . VAL A 1 148 ? 0.764 -15.842 10.477 1.00 72.88 148 VAL A O 1
ATOM 1206 N N . ILE A 1 149 ? -1.109 -14.705 11.021 1.00 62.28 149 ILE A N 1
ATOM 1207 C CA . ILE A 1 149 ? -0.553 -14.019 12.184 1.00 62.28 149 ILE A CA 1
ATOM 1208 C C . ILE A 1 149 ? -1.042 -14.751 13.430 1.00 62.28 149 ILE A C 1
ATOM 1210 O O . ILE A 1 149 ? -2.233 -14.788 13.736 1.00 62.28 149 ILE A O 1
ATOM 1214 N N . THR A 1 150 ? -0.102 -15.367 14.135 1.00 65.50 150 THR A N 1
ATOM 1215 C CA . THR A 1 150 ? -0.287 -15.909 15.484 1.00 65.50 150 THR A CA 1
ATOM 1216 C C . THR A 1 150 ? 0.296 -14.929 16.503 1.00 65.50 150 THR A C 1
ATOM 1218 O O . THR A 1 150 ? 0.998 -13.992 16.128 1.00 65.50 150 THR A O 1
ATOM 1221 N N . LYS A 1 151 ? 0.044 -15.141 17.803 1.00 50.41 151 LYS A N 1
ATOM 1222 C CA . LYS A 1 151 ? 0.538 -14.252 18.876 1.00 50.41 151 LYS A CA 1
ATOM 1223 C C . LYS A 1 151 ? 2.058 -14.018 18.852 1.00 50.41 151 LYS A C 1
ATOM 1225 O O . LYS A 1 151 ? 2.509 -13.009 19.378 1.00 50.41 151 LYS A O 1
ATOM 1230 N N . THR A 1 152 ? 2.830 -14.937 18.278 1.00 54.56 152 THR A N 1
ATOM 1231 C CA . THR A 1 152 ? 4.301 -14.922 18.298 1.00 54.56 152 THR A CA 1
ATOM 1232 C C . THR A 1 152 ? 4.938 -14.988 16.914 1.00 54.56 152 THR A C 1
ATOM 1234 O O . THR A 1 152 ? 6.157 -14.875 16.807 1.00 54.56 152 THR A O 1
ATOM 1237 N N . THR A 1 153 ? 4.173 -15.204 15.840 1.00 60.16 153 THR A N 1
ATOM 1238 C CA . THR A 1 153 ? 4.762 -15.431 14.512 1.00 60.16 153 THR A CA 1
ATOM 1239 C C . THR A 1 153 ? 3.809 -15.025 13.397 1.00 60.16 153 THR A C 1
ATOM 1241 O O . THR A 1 153 ? 2.637 -15.405 13.412 1.00 60.16 153 THR A O 1
ATOM 1244 N N . ALA A 1 154 ? 4.329 -14.309 12.401 1.00 68.88 154 ALA A N 1
ATOM 1245 C CA . ALA A 1 154 ? 3.663 -14.084 11.125 1.00 68.88 154 ALA A CA 1
ATOM 1246 C C . ALA A 1 154 ? 4.292 -14.999 10.067 1.00 68.88 154 ALA A C 1
ATOM 1248 O O . ALA A 1 154 ? 5.511 -15.002 9.894 1.00 68.88 154 ALA A O 1
ATOM 1249 N N . ARG A 1 155 ? 3.472 -15.782 9.361 1.00 78.69 155 ARG A N 1
ATOM 1250 C CA . ARG A 1 155 ? 3.928 -16.668 8.281 1.00 78.69 155 ARG A CA 1
ATOM 1251 C C . ARG A 1 155 ? 3.180 -16.366 6.987 1.00 78.69 155 ARG A C 1
ATOM 1253 O O . ARG A 1 155 ? 1.951 -16.329 6.983 1.00 78.69 155 ARG A O 1
ATOM 1260 N N . LYS A 1 156 ? 3.929 -16.207 5.892 1.00 78.75 156 LYS A N 1
ATOM 1261 C CA . LYS A 1 156 ? 3.406 -16.164 4.520 1.00 78.75 156 LYS A CA 1
ATOM 1262 C C . LYS A 1 1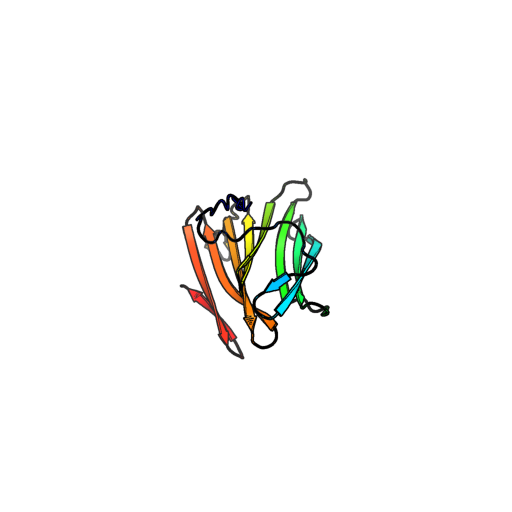56 ? 3.050 -17.590 4.092 1.00 78.75 156 LYS A C 1
ATOM 1264 O O . LYS A 1 156 ? 3.895 -18.483 4.174 1.00 78.75 156 LYS A O 1
ATOM 1269 N N . VAL A 1 157 ? 1.806 -17.809 3.682 1.00 76.12 157 VAL A N 1
ATOM 1270 C CA . VAL A 1 157 ? 1.296 -19.109 3.227 1.00 76.12 157 VAL A CA 1
ATOM 1271 C C . VAL A 1 157 ? 0.700 -18.921 1.829 1.00 76.12 157 VAL A C 1
ATOM 1273 O O . VAL A 1 157 ? -0.071 -17.974 1.652 1.00 76.12 157 VAL A O 1
ATOM 1276 N N . PRO A 1 158 ? 1.070 -19.746 0.830 1.00 78.44 158 PRO A N 1
ATOM 1277 C CA . PRO A 1 158 ? 0.426 -19.694 -0.479 1.00 78.44 158 PRO A CA 1
ATOM 1278 C C . PRO A 1 158 ? -1.062 -20.021 -0.335 1.00 78.44 158 PRO A C 1
ATOM 1280 O O . PRO A 1 158 ? -1.433 -20.857 0.494 1.00 78.44 158 PRO A O 1
ATOM 1283 N N . LEU A 1 159 ? -1.893 -19.321 -1.104 1.00 67.88 159 LEU A N 1
ATOM 1284 C CA . LEU A 1 159 ? -3.324 -19.608 -1.218 1.00 67.88 159 LEU A CA 1
ATOM 1285 C C . LEU A 1 159 ? -3.597 -20.679 -2.275 1.00 67.88 159 LEU A C 1
ATOM 1287 O O . LEU A 1 159 ? -2.891 -20.678 -3.307 1.00 67.88 159 LEU A O 1
#

Organism: NCBI:txid2926463